Protein AF-A0A0A7GF83-F1 (afdb_monomer_lite)

Radius of gyration: 10.79 Å; chains: 1; bounding box: 30×18×16 Å

Foldseek 3Di:
DQVVLQVVCVVVVHHDPDLVSSLVVSCVPDVVVVNDPPVVSVVSVVVVVVVVVVD

pLDDT: mean 89.47, std 8.51, range [51.78, 96.94]

Secondary structure (DSSP, 8-state):
-HHHHHHHHHHTT---SSHHHHHHHHIIIIITTTSS-HHHHHHHHHHHHHHHHT-

Organism: Geoglobus acetivorans (NCBI:txid565033)

Sequence (55 aa):
MYFAAKALLALKKIYPKTHRGLIAKFGLEYVNMSIIDSYYAKALAYGEEKAGEWR

Structure (mmCIF, N/CA/C/O backbone):
data_AF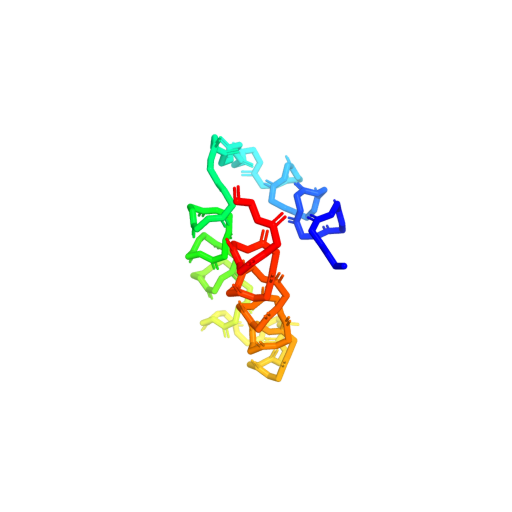-A0A0A7GF83-F1
#
_entry.id   AF-A0A0A7GF83-F1
#
loop_
_atom_site.group_PDB
_atom_site.id
_atom_site.type_symbol
_atom_site.label_atom_id
_atom_site.label_alt_id
_atom_site.label_comp_id
_atom_site.label_asym_id
_atom_site.label_entity_id
_atom_site.label_seq_id
_atom_site.pdbx_PDB_ins_code
_atom_site.Cartn_x
_atom_site.Cartn_y
_atom_site.Cartn_z
_atom_site.occupancy
_atom_site.B_iso_or_equiv
_atom_site.auth_seq_id
_atom_site.auth_comp_id
_atom_site.auth_asym_id
_atom_site.auth_atom_id
_atom_site.pdbx_PDB_model_num
ATOM 1 N N . MET A 1 1 ? 2.940 2.913 -9.506 1.00 83.69 1 MET A N 1
ATOM 2 C CA . MET A 1 1 ? 1.865 2.362 -8.639 1.00 83.69 1 MET A CA 1
ATOM 3 C C . MET A 1 1 ? 1.820 2.960 -7.228 1.00 83.69 1 MET A C 1
ATOM 5 O O . MET A 1 1 ? 0.731 3.021 -6.672 1.00 83.69 1 ME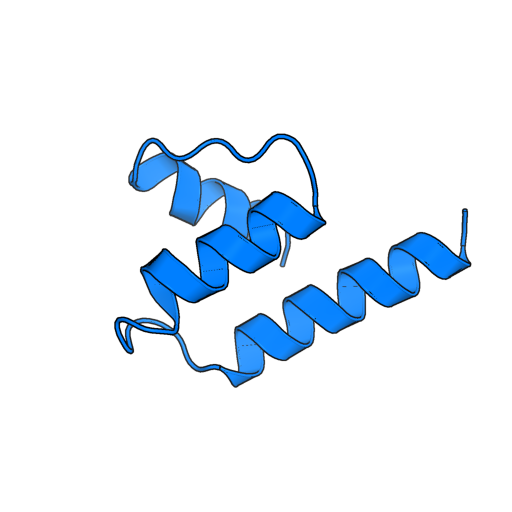T A O 1
ATOM 9 N N . TYR A 1 2 ? 2.933 3.440 -6.654 1.00 88.00 2 TYR A N 1
ATOM 10 C CA . TYR A 1 2 ? 2.984 3.967 -5.276 1.00 88.00 2 TYR A CA 1
ATOM 11 C C . TYR A 1 2 ? 1.883 4.982 -4.920 1.00 88.00 2 TYR A C 1
ATOM 13 O O . TYR A 1 2 ? 1.163 4.787 -3.946 1.00 88.00 2 TYR A O 1
ATOM 21 N N . PHE A 1 3 ? 1.704 6.040 -5.719 1.00 90.94 3 PHE A N 1
ATOM 22 C CA . PHE A 1 3 ? 0.709 7.079 -5.424 1.00 90.94 3 PHE A CA 1
ATOM 23 C C . PHE A 1 3 ? -0.734 6.567 -5.477 1.00 90.94 3 PHE A C 1
ATOM 25 O O . PHE A 1 3 ? -1.537 6.941 -4.629 1.00 90.94 3 PHE A O 1
ATOM 32 N N . ALA A 1 4 ? -1.045 5.663 -6.410 1.00 93.31 4 ALA A N 1
ATOM 33 C CA . ALA A 1 4 ? -2.362 5.034 -6.491 1.00 93.31 4 ALA A CA 1
ATOM 34 C C . ALA A 1 4 ? -2.637 4.156 -5.259 1.00 93.31 4 ALA A C 1
ATOM 36 O O . ALA A 1 4 ? -3.666 4.306 -4.607 1.00 93.31 4 ALA A O 1
ATOM 37 N N . ALA A 1 5 ? -1.678 3.311 -4.870 1.00 93.50 5 ALA A N 1
ATOM 38 C CA . ALA A 1 5 ? -1.777 2.507 -3.653 1.00 93.50 5 ALA A CA 1
ATOM 39 C C . ALA A 1 5 ? -1.898 3.378 -2.388 1.00 93.50 5 ALA A C 1
ATOM 41 O O . ALA A 1 5 ? -2.669 3.060 -1.483 1.00 93.50 5 ALA A O 1
ATOM 42 N N . LYS A 1 6 ? -1.200 4.521 -2.346 1.00 94.62 6 LYS A N 1
ATOM 43 C CA . LYS A 1 6 ? -1.300 5.497 -1.252 1.00 94.62 6 LYS A CA 1
ATOM 44 C C . LYS A 1 6 ? -2.683 6.145 -1.191 1.00 94.62 6 LYS A C 1
ATOM 46 O O . LYS A 1 6 ? -3.229 6.273 -0.101 1.00 94.62 6 LYS A O 1
ATOM 51 N N . ALA A 1 7 ? -3.254 6.524 -2.335 1.00 95.81 7 ALA A N 1
ATOM 52 C CA . ALA A 1 7 ? -4.598 7.091 -2.413 1.00 95.81 7 ALA A CA 1
ATOM 53 C C . ALA A 1 7 ? -5.661 6.085 -1.948 1.00 95.81 7 ALA A C 1
ATOM 55 O O . ALA A 1 7 ? -6.512 6.424 -1.129 1.00 95.81 7 ALA A O 1
ATOM 56 N N . LEU A 1 8 ? -5.558 4.827 -2.384 1.00 94.75 8 LEU A N 1
ATOM 57 C CA . LEU A 1 8 ? -6.452 3.754 -1.947 1.00 94.75 8 LEU A CA 1
ATOM 58 C C . LEU A 1 8 ? -6.371 3.525 -0.432 1.00 94.75 8 LEU A C 1
ATOM 60 O O . LEU A 1 8 ? -7.394 3.417 0.238 1.00 94.75 8 LEU A O 1
ATOM 64 N N . LEU A 1 9 ? -5.173 3.492 0.152 1.00 95.62 9 LEU A N 1
ATOM 65 C CA . LEU A 1 9 ? -5.031 3.379 1.609 1.00 95.62 9 LEU A CA 1
ATOM 66 C C . LEU A 1 9 ? -5.569 4.615 2.349 1.00 95.62 9 LEU A C 1
ATOM 68 O O . LEU A 1 9 ? -6.182 4.472 3.407 1.00 95.62 9 LEU A O 1
ATOM 72 N N . ALA A 1 10 ? -5.426 5.811 1.771 1.00 96.44 10 ALA A N 1
ATOM 73 C CA . ALA A 1 10 ? -5.965 7.040 2.347 1.00 96.44 10 ALA A CA 1
ATOM 74 C C . ALA A 1 10 ? -7.502 7.036 2.419 1.00 96.44 10 ALA A C 1
ATOM 76 O O . ALA A 1 10 ? -8.051 7.523 3.407 1.00 96.44 10 ALA A O 1
ATOM 77 N N . LEU A 1 11 ? -8.198 6.424 1.449 1.00 95.44 11 LEU A N 1
ATOM 78 C CA . LEU A 1 11 ? -9.657 6.226 1.514 1.00 95.44 11 LEU A CA 1
ATOM 79 C C . LEU A 1 11 ? -10.075 5.369 2.721 1.00 95.44 11 LEU A C 1
ATOM 81 O O . LEU A 1 11 ? -11.147 5.574 3.285 1.00 95.44 11 LEU A O 1
ATOM 85 N N . LYS A 1 12 ? -9.199 4.463 3.171 1.00 93.75 12 LYS A N 1
ATOM 86 C CA . LYS A 1 12 ? -9.368 3.657 4.390 1.00 93.75 12 LYS A CA 1
ATOM 87 C C . LYS A 1 12 ? -8.811 4.324 5.656 1.00 93.75 12 LYS A C 1
ATOM 89 O O . LYS A 1 12 ? -8.739 3.682 6.699 1.00 93.75 12 LYS A O 1
ATOM 94 N N . LYS A 1 13 ? -8.411 5.602 5.592 1.00 96.94 13 LYS A N 1
ATOM 95 C CA . LYS A 1 13 ? -7.748 6.345 6.685 1.00 96.94 13 LYS A CA 1
ATOM 96 C C . LYS A 1 13 ? -6.427 5.708 7.153 1.00 96.94 13 LYS A C 1
ATOM 98 O O . LYS A 1 13 ? -6.022 5.878 8.302 1.00 96.94 13 LYS A O 1
ATOM 103 N N . ILE A 1 14 ? -5.734 4.991 6.265 1.00 96.81 14 ILE A N 1
ATOM 104 C CA . ILE A 1 14 ? -4.428 4.378 6.530 1.00 96.81 14 ILE A CA 1
ATOM 105 C C . ILE A 1 14 ? -3.344 5.213 5.847 1.00 96.81 14 ILE A C 1
ATOM 107 O O . ILE A 1 14 ? -3.363 5.405 4.632 1.00 96.81 14 ILE A O 1
ATOM 111 N N . TYR A 1 15 ? -2.361 5.673 6.625 1.00 95.75 15 TYR A N 1
ATOM 112 C CA . TYR A 1 15 ? -1.299 6.568 6.151 1.00 95.75 15 TYR A CA 1
ATOM 113 C C . TYR A 1 15 ? 0.090 5.977 6.431 1.00 95.75 15 TYR A C 1
ATOM 115 O O . TYR A 1 15 ? 0.712 6.285 7.451 1.00 95.75 15 TYR A O 1
ATOM 123 N N . PRO A 1 16 ? 0.599 5.103 5.546 1.00 94.00 16 PRO A N 1
ATOM 124 C CA . PRO A 1 16 ? 1.920 4.518 5.711 1.00 94.00 16 PRO A CA 1
ATOM 125 C C . PRO A 1 16 ? 3.012 5.584 5.582 1.00 94.00 16 PRO A C 1
ATOM 127 O O . PRO A 1 16 ? 2.987 6.407 4.665 1.00 94.00 16 PRO A O 1
ATOM 130 N N . LYS A 1 17 ? 3.996 5.543 6.486 1.00 92.75 17 LYS A N 1
ATOM 131 C CA . LYS A 1 17 ? 5.136 6.478 6.498 1.00 92.75 17 LYS A CA 1
ATOM 132 C C . LYS A 1 17 ? 6.321 6.006 5.653 1.00 92.75 17 LYS A C 1
ATOM 134 O O . LYS A 1 17 ? 7.182 6.807 5.313 1.00 92.75 17 LYS A O 1
ATOM 139 N N . THR A 1 18 ? 6.371 4.718 5.318 1.00 92.19 18 THR A N 1
ATOM 140 C CA . THR A 1 18 ? 7.460 4.103 4.550 1.00 92.19 18 THR A CA 1
ATOM 141 C C . THR A 1 18 ? 6.910 3.359 3.339 1.00 92.19 18 THR A C 1
ATOM 143 O O . THR A 1 18 ? 5.768 2.894 3.351 1.00 92.19 18 THR A O 1
ATOM 146 N N . HIS A 1 19 ? 7.732 3.217 2.297 1.00 90.12 19 HIS A N 1
ATOM 147 C CA . HIS A 1 19 ? 7.343 2.514 1.072 1.00 90.12 19 HIS A CA 1
ATOM 148 C C . HIS A 1 19 ? 7.052 1.026 1.344 1.00 90.12 19 HIS A C 1
ATOM 150 O O . HIS A 1 19 ? 6.010 0.518 0.934 1.00 90.12 19 HIS A O 1
ATOM 156 N N . ARG A 1 20 ? 7.888 0.360 2.156 1.00 90.88 20 ARG A N 1
ATOM 157 C CA . ARG A 1 20 ? 7.625 -1.007 2.648 1.00 90.88 20 ARG A CA 1
ATOM 158 C C . ARG A 1 20 ? 6.340 -1.108 3.462 1.00 90.88 20 ARG A C 1
ATOM 160 O O . ARG A 1 20 ? 5.552 -2.026 3.259 1.00 90.88 20 ARG A O 1
ATOM 167 N N . GLY A 1 21 ? 6.101 -0.148 4.358 1.00 93.88 21 GLY A N 1
ATOM 168 C CA . GLY A 1 21 ? 4.872 -0.096 5.149 1.00 93.88 21 GLY A CA 1
ATOM 169 C C . GLY A 1 21 ? 3.630 0.058 4.272 1.00 93.88 21 GLY A C 1
ATOM 170 O O . GLY A 1 21 ? 2.602 -0.554 4.555 1.00 93.88 21 GLY A O 1
ATOM 171 N N . LEU A 1 22 ? 3.733 0.825 3.183 1.00 95.25 22 LEU A N 1
ATOM 172 C CA . LEU A 1 22 ? 2.667 0.947 2.196 1.00 95.25 22 LEU A CA 1
ATOM 173 C C . LEU A 1 22 ? 2.396 -0.381 1.496 1.00 95.25 22 LEU A C 1
ATOM 175 O O . LEU A 1 22 ? 1.239 -0.777 1.427 1.00 95.25 22 LEU A O 1
ATOM 179 N N . ILE A 1 23 ? 3.431 -1.084 1.034 1.00 93.81 23 ILE A N 1
ATOM 180 C CA . ILE A 1 23 ? 3.277 -2.383 0.362 1.00 93.81 23 ILE A CA 1
ATOM 181 C C . ILE A 1 23 ? 2.627 -3.405 1.302 1.00 93.81 23 ILE A C 1
ATOM 183 O O . ILE A 1 23 ? 1.651 -4.050 0.924 1.00 93.81 23 ILE A O 1
ATOM 187 N N . ALA A 1 24 ? 3.099 -3.496 2.548 1.00 94.12 24 ALA A N 1
ATOM 188 C CA . ALA A 1 24 ? 2.543 -4.412 3.541 1.00 94.12 24 ALA A CA 1
ATOM 189 C C . ALA A 1 24 ? 1.063 -4.114 3.840 1.00 94.12 24 ALA A C 1
ATOM 191 O O . ALA A 1 24 ? 0.229 -5.019 3.832 1.00 94.12 24 ALA A O 1
ATOM 192 N N . LYS A 1 25 ? 0.711 -2.839 4.059 1.00 95.62 25 LYS A N 1
ATOM 193 C CA . LYS A 1 25 ? -0.684 -2.439 4.304 1.00 95.62 25 LYS A CA 1
ATOM 194 C C . LYS A 1 25 ? -1.564 -2.631 3.074 1.00 95.62 25 LYS A C 1
ATOM 196 O O . LYS A 1 25 ? -2.703 -3.054 3.217 1.00 95.62 25 LYS A O 1
ATOM 201 N N . PHE A 1 26 ? -1.038 -2.383 1.880 1.00 94.62 26 PHE A N 1
ATOM 202 C CA . PHE A 1 26 ? -1.758 -2.620 0.635 1.00 94.62 26 PHE A CA 1
ATOM 203 C C . PHE A 1 26 ? -2.085 -4.108 0.439 1.00 94.62 26 PHE A C 1
ATOM 205 O O . PHE A 1 26 ? -3.218 -4.445 0.101 1.00 94.62 26 PHE A O 1
ATOM 212 N N . GLY A 1 27 ? -1.133 -5.001 0.729 1.00 93.06 27 GLY A N 1
ATOM 213 C CA . GLY A 1 27 ? -1.361 -6.448 0.721 1.00 93.06 27 GLY A CA 1
ATOM 214 C C . GLY A 1 27 ? -2.482 -6.876 1.673 1.00 93.06 27 GLY A C 1
ATOM 215 O O . GLY A 1 27 ? -3.415 -7.563 1.264 1.00 93.06 27 GLY A O 1
ATOM 216 N N . LEU A 1 28 ? -2.440 -6.408 2.923 1.00 93.56 28 LEU A N 1
ATOM 217 C CA . LEU A 1 28 ? -3.452 -6.742 3.933 1.00 93.56 28 LEU A CA 1
ATOM 218 C C . LEU A 1 28 ? -4.857 -6.238 3.562 1.00 93.56 28 LEU A C 1
ATOM 220 O O . LEU A 1 28 ? -5.827 -6.979 3.678 1.00 93.56 28 LEU A O 1
ATOM 224 N N . GLU A 1 29 ? -4.964 -4.989 3.110 1.00 94.19 29 GLU A N 1
ATOM 225 C CA . GLU A 1 29 ? -6.252 -4.301 2.951 1.00 94.19 29 GLU A CA 1
ATOM 226 C C . GLU A 1 29 ? -6.955 -4.551 1.617 1.00 94.19 29 GLU A C 1
ATOM 228 O O . GLU A 1 29 ? -8.139 -4.227 1.492 1.00 94.19 29 GLU A O 1
ATOM 233 N N . TYR A 1 30 ? -6.232 -5.056 0.617 1.00 92.50 30 TYR A N 1
ATOM 234 C CA . TYR A 1 30 ? -6.748 -5.198 -0.744 1.00 92.50 30 TYR A CA 1
ATOM 235 C C . TYR A 1 30 ? -6.476 -6.570 -1.355 1.00 92.50 30 TYR A C 1
ATOM 237 O O . TYR A 1 30 ? -7.368 -7.121 -1.994 1.00 92.50 30 TYR A O 1
ATOM 245 N N . VAL A 1 31 ? -5.294 -7.152 -1.136 1.00 89.50 31 VAL A N 1
ATOM 246 C CA . VAL A 1 31 ? -4.950 -8.461 -1.718 1.00 89.50 31 VAL A CA 1
ATOM 247 C C . VAL A 1 31 ? -5.559 -9.594 -0.907 1.00 89.50 3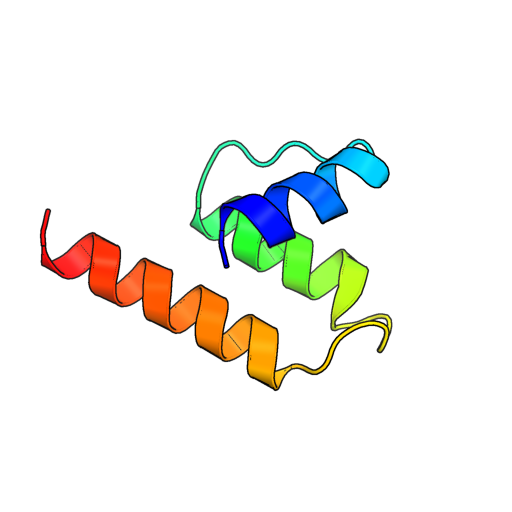1 VAL A C 1
ATOM 249 O O . VAL A 1 31 ? -6.251 -10.439 -1.461 1.00 89.50 31 VAL A O 1
ATOM 252 N N . ASN A 1 32 ? -5.385 -9.583 0.417 1.00 92.38 32 ASN A N 1
ATOM 253 C CA . ASN A 1 32 ? -5.956 -10.619 1.284 1.00 92.38 32 ASN A CA 1
ATOM 254 C C . ASN A 1 32 ? -7.489 -10.591 1.295 1.00 92.38 32 ASN A C 1
ATOM 256 O O . ASN A 1 32 ? -8.127 -11.618 1.497 1.00 92.38 32 ASN A O 1
ATOM 260 N N . MET A 1 33 ? -8.081 -9.424 1.032 1.00 91.00 33 MET A N 1
ATOM 261 C CA . MET A 1 33 ? -9.527 -9.272 0.864 1.00 91.00 33 MET A CA 1
ATOM 262 C C . MET A 1 33 ? -10.012 -9.659 -0.548 1.00 91.00 33 MET A C 1
ATOM 264 O O . MET A 1 33 ? -11.194 -9.506 -0.835 1.00 91.00 33 MET A O 1
ATOM 268 N N . SER A 1 34 ? -9.123 -10.134 -1.433 1.00 89.56 34 SER A N 1
ATOM 269 C CA . SER A 1 34 ? -9.399 -10.459 -2.846 1.00 89.56 34 SER A CA 1
ATOM 270 C C . SER A 1 34 ? -10.016 -9.310 -3.660 1.00 89.56 34 SER A C 1
ATOM 272 O O . SER A 1 34 ? -10.670 -9.537 -4.672 1.00 89.56 34 SER A O 1
ATOM 274 N N . ILE A 1 35 ? -9.799 -8.062 -3.236 1.00 90.12 35 ILE A N 1
ATOM 275 C CA . ILE A 1 35 ? -10.268 -6.859 -3.942 1.00 90.12 35 ILE A CA 1
ATOM 276 C C . ILE A 1 35 ? -9.329 -6.539 -5.112 1.00 90.12 35 ILE A C 1
ATOM 278 O O . ILE A 1 35 ? -9.761 -6.028 -6.143 1.00 90.12 35 ILE A O 1
ATOM 282 N N . ILE A 1 36 ? -8.033 -6.818 -4.950 1.00 90.31 36 ILE A N 1
ATOM 283 C CA . ILE A 1 36 ? -6.994 -6.577 -5.955 1.00 90.31 36 ILE A CA 1
ATOM 284 C C . ILE A 1 36 ? -6.135 -7.834 -6.094 1.00 90.31 36 ILE A C 1
ATOM 286 O O . ILE A 1 36 ? -5.735 -8.427 -5.094 1.00 90.31 36 ILE A O 1
ATOM 290 N N . ASP A 1 37 ? -5.811 -8.213 -7.332 1.00 92.31 37 ASP A N 1
ATOM 291 C CA . ASP A 1 37 ? -4.953 -9.366 -7.610 1.00 92.31 37 ASP A CA 1
ATOM 292 C C . ASP A 1 37 ? -3.551 -9.192 -6.997 1.00 92.31 37 ASP A C 1
ATOM 294 O O . ASP A 1 37 ? -2.915 -8.133 -7.086 1.00 92.31 37 ASP A O 1
ATOM 298 N N . SER A 1 38 ? -3.042 -10.281 -6.423 1.00 90.19 38 SER A N 1
ATOM 299 C CA . SER A 1 38 ? -1.668 -10.429 -5.944 1.00 90.19 38 SER A CA 1
ATOM 300 C C . SER A 1 38 ? -0.597 -10.002 -6.959 1.00 90.19 38 SER A C 1
ATOM 302 O O . SER A 1 38 ? 0.472 -9.537 -6.552 1.00 90.19 38 SER A O 1
ATOM 304 N N . TYR A 1 39 ? -0.871 -10.100 -8.265 1.00 91.38 39 TYR A N 1
ATOM 305 C CA . TYR A 1 39 ? 0.013 -9.630 -9.332 1.00 91.38 39 TYR A CA 1
ATOM 306 C C . TYR A 1 39 ? 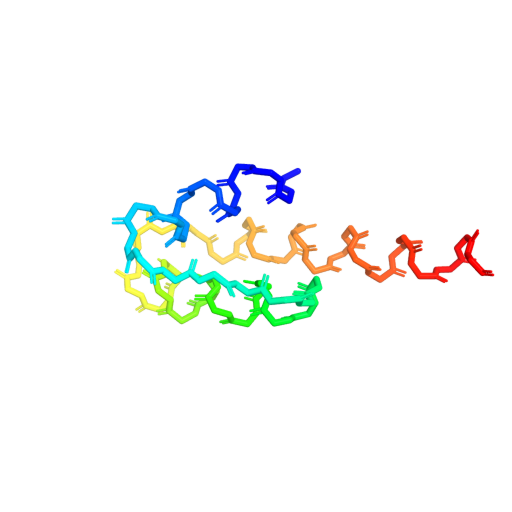0.404 -8.156 -9.146 1.00 91.38 39 TYR A C 1
ATOM 308 O O . TYR A 1 39 ? 1.583 -7.803 -9.228 1.00 91.38 39 TYR A O 1
ATOM 316 N N . TYR A 1 40 ? -0.555 -7.295 -8.799 1.00 88.94 40 TYR A N 1
ATOM 317 C CA . TYR A 1 40 ? -0.299 -5.865 -8.612 1.00 88.94 40 TYR A CA 1
ATOM 318 C C . TYR A 1 40 ? 0.526 -5.573 -7.357 1.00 88.94 40 TYR A C 1
ATOM 320 O O . TYR A 1 40 ? 1.332 -4.641 -7.343 1.00 88.94 40 TYR A O 1
ATOM 328 N N . ALA A 1 41 ? 0.381 -6.388 -6.312 1.00 87.50 41 ALA A N 1
ATOM 329 C CA . ALA A 1 41 ? 1.206 -6.271 -5.115 1.00 87.50 41 ALA A CA 1
ATOM 330 C C . ALA A 1 41 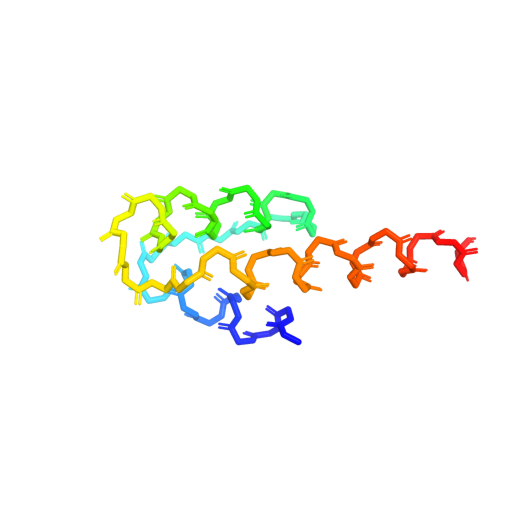? 2.661 -6.682 -5.376 1.00 87.50 41 ALA A C 1
ATOM 332 O O . ALA A 1 41 ? 3.577 -6.013 -4.897 1.00 87.50 41 ALA A O 1
ATOM 333 N N . LYS A 1 42 ? 2.882 -7.712 -6.203 1.00 89.62 42 LYS A N 1
ATOM 334 C CA . LYS A 1 42 ? 4.226 -8.102 -6.659 1.00 89.62 42 LYS A CA 1
ATOM 335 C C . LYS A 1 42 ? 4.880 -6.995 -7.488 1.00 89.62 42 LYS A C 1
ATOM 337 O O . LYS A 1 42 ? 6.038 -6.669 -7.248 1.00 89.62 42 LYS A O 1
ATOM 342 N N . ALA A 1 43 ? 4.133 -6.357 -8.391 1.00 90.75 43 ALA A N 1
ATOM 343 C CA . ALA A 1 43 ? 4.632 -5.218 -9.167 1.00 90.75 43 ALA A CA 1
ATOM 344 C C . ALA A 1 43 ? 5.011 -4.014 -8.276 1.00 90.75 43 ALA A C 1
ATOM 346 O O . ALA A 1 43 ? 6.027 -3.358 -8.509 1.00 90.75 43 ALA A O 1
ATOM 347 N N . LEU A 1 44 ? 4.224 -3.740 -7.228 1.00 88.88 44 LEU A N 1
ATOM 348 C CA . LEU A 1 44 ? 4.534 -2.721 -6.216 1.00 88.88 44 LEU A CA 1
ATOM 349 C C . LEU A 1 44 ? 5.819 -3.031 -5.439 1.00 88.88 44 LEU A C 1
ATOM 351 O O . LEU A 1 44 ? 6.616 -2.118 -5.221 1.00 88.88 44 LEU A O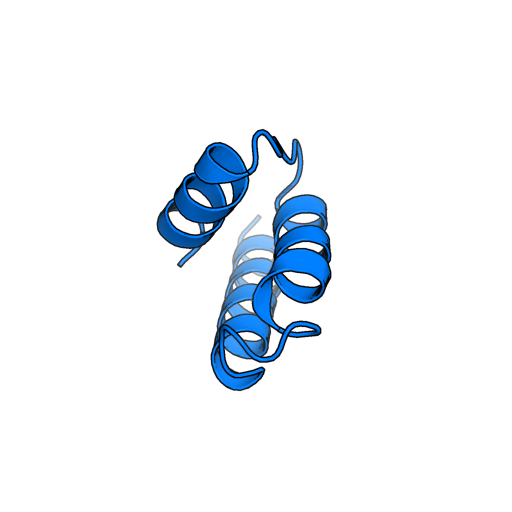 1
ATOM 355 N N . ALA A 1 45 ? 6.011 -4.289 -5.034 1.00 88.81 45 ALA A N 1
ATOM 356 C CA . ALA A 1 45 ? 7.208 -4.734 -4.325 1.00 88.81 45 ALA A CA 1
ATOM 357 C C . ALA A 1 45 ? 8.461 -4.629 -5.204 1.00 88.81 45 ALA A C 1
ATOM 359 O O . ALA A 1 45 ? 9.442 -4.019 -4.791 1.00 88.81 45 ALA A O 1
ATOM 360 N N . TYR A 1 46 ? 8.383 -5.108 -6.447 1.00 90.50 46 TYR A N 1
ATOM 361 C CA . TYR A 1 46 ? 9.481 -5.016 -7.412 1.00 90.50 46 TYR A CA 1
ATOM 362 C C . TYR A 1 46 ? 9.930 -3.566 -7.654 1.00 90.50 46 TYR A C 1
ATOM 364 O O . TYR A 1 46 ? 11.121 -3.266 -7.712 1.00 90.50 46 TYR A O 1
ATOM 372 N N . GLY A 1 47 ? 8.975 -2.634 -7.748 1.00 86.44 47 GLY A N 1
ATOM 373 C CA . GLY A 1 47 ? 9.290 -1.213 -7.887 1.00 86.44 47 GLY A CA 1
ATOM 374 C C . GLY A 1 47 ? 10.026 -0.616 -6.679 1.00 86.44 47 GLY A C 1
ATOM 375 O O . GLY A 1 47 ? 10.848 0.277 -6.864 1.00 86.44 47 GLY A O 1
ATOM 376 N N . GLU A 1 48 ? 9.750 -1.083 -5.455 1.00 85.81 48 GLU A N 1
ATOM 377 C CA . GLU A 1 48 ? 10.458 -0.634 -4.243 1.00 85.81 48 GLU A CA 1
ATOM 378 C C . GLU A 1 48 ? 11.877 -1.180 -4.169 1.00 85.81 48 GLU A C 1
ATOM 380 O O . GLU A 1 48 ? 12.796 -0.408 -3.899 1.00 85.81 48 GLU A O 1
ATOM 385 N N . GLU A 1 49 ? 12.048 -2.466 -4.469 1.00 86.31 49 GLU A N 1
ATOM 386 C CA . GLU A 1 49 ? 13.351 -3.128 -4.526 1.00 86.31 49 GLU A CA 1
ATOM 387 C C . GLU A 1 49 ? 14.278 -2.406 -5.509 1.00 86.31 49 GLU A C 1
ATOM 389 O O . GLU A 1 49 ? 15.357 -1.950 -5.131 1.00 86.31 49 GLU A O 1
ATOM 394 N N . LYS A 1 50 ? 13.802 -2.166 -6.739 1.00 84.38 50 LYS A N 1
ATOM 395 C CA . LYS A 1 50 ? 14.571 -1.424 -7.742 1.00 84.38 50 LYS A CA 1
ATOM 396 C C . LYS A 1 50 ? 14.823 0.023 -7.348 1.00 84.38 50 LYS A C 1
ATOM 398 O O . LYS A 1 50 ? 15.932 0.496 -7.541 1.00 84.38 50 LYS A O 1
ATOM 403 N N . ALA A 1 51 ? 13.860 0.732 -6.758 1.00 75.56 51 ALA A N 1
ATOM 404 C CA . ALA A 1 51 ? 14.089 2.104 -6.294 1.00 75.56 51 ALA A CA 1
ATOM 405 C C . ALA A 1 51 ? 15.136 2.207 -5.164 1.00 75.56 51 ALA A C 1
ATOM 407 O O . ALA A 1 51 ? 15.685 3.289 -4.949 1.00 75.56 51 ALA A O 1
ATOM 408 N N . GLY A 1 52 ? 15.389 1.116 -4.436 1.00 73.00 52 GLY A N 1
ATOM 409 C CA . GLY A 1 52 ? 16.465 1.017 -3.452 1.00 73.00 52 GLY A CA 1
ATOM 410 C C . GLY A 1 52 ? 17.850 0.817 -4.071 1.00 73.00 52 GLY A C 1
ATOM 411 O O . GLY A 1 52 ? 18.814 1.312 -3.508 1.00 73.00 52 GLY A O 1
ATOM 412 N N . GLU A 1 53 ? 17.953 0.154 -5.228 1.00 71.94 53 GLU A N 1
ATOM 413 C CA . GLU A 1 53 ? 19.234 -0.110 -5.912 1.00 71.94 53 GLU A CA 1
ATOM 414 C C . GLU A 1 53 ? 19.894 1.153 -6.499 1.00 71.94 53 GLU A C 1
ATOM 416 O O . GLU A 1 53 ? 21.108 1.188 -6.668 1.00 71.94 53 GLU A O 1
ATOM 421 N N . TRP A 1 54 ? 19.112 2.192 -6.813 1.00 58.09 54 TRP A N 1
ATOM 422 C CA . TRP A 1 54 ? 19.607 3.455 -7.391 1.00 58.09 54 TRP A CA 1
ATOM 423 C C . TRP A 1 54 ? 19.902 4.546 -6.346 1.00 58.09 54 TRP A C 1
ATOM 425 O O . TRP A 1 54 ? 20.109 5.704 -6.717 1.00 58.09 54 TRP A O 1
ATOM 435 N N . ARG A 1 55 ? 19.853 4.207 -5.055 1.00 51.78 55 ARG A N 1
ATOM 436 C CA . ARG A 1 55 ? 20.131 5.106 -3.926 1.00 51.78 55 ARG A CA 1
ATOM 437 C C . ARG A 1 55 ? 21.441 4.746 -3.250 1.00 51.78 55 ARG A C 1
ATOM 439 O O . ARG A 1 55 ? 22.104 5.708 -2.809 1.00 51.78 55 ARG A O 1
#